Protein AF-A0A0H2RKF4-F1 (afdb_monomer)

Nearest PDB structures (foldseek):
  6swh-assembly1_B  TM=4.904E-01  e=5.810E+00  Escherichia coli K-12
  7yrs-assembly6_F  TM=3.949E-01  e=4.650E+00  Lacticaseibacillus rhamnosus
  5azx-assembly4_D  TM=3.784E-01  e=5.495E+00  Rattus norvegicus

Solvent-accessible surface area (backbone atoms only — not comparable to full-atom values): 5676 Å² total; per-residue (Å²): 117,56,64,85,54,44,80,37,50,20,89,51,45,23,91,92,47,60,28,36,36,40,27,31,32,62,44,76,83,55,50,84,50,39,42,58,28,34,40,33,33,66,89,75,77,42,74,44,72,33,47,64,79,39,79,47,79,42,57,42,74,45,55,27,34,38,47,72,63,46,67,46,92,88,60,83,77,59,92,78,74,48,76,50,74,49,78,50,66,48,56,42,84,77,65,85,118

pLDDT: mean 91.23, std 9.37, range [52.53, 97.5]

Sequence (97 aa):
MGKAGLPHIDPKDDPQGYTCMFASSNFDEFGDKIHPGYFHFLELGLFVKCVNFRMVYFSGLHFHGGSPPRAEKGFNIPHHCIRWNNILYPNNSLQSG

Organism: NCBI:txid27342

Secondary structure (DSSP, 8-state):
---TTSSB--TTB-TTS-EEEEEEESGGGGGGGEE--EEEEGGGTEEEE--SSEEEEE-TTS-EEE---EEPTT----TT--EEEEEE--BGGG---

Structure (mmCIF, N/CA/C/O backbone):
data_AF-A0A0H2RKF4-F1
#
_entry.id   AF-A0A0H2RKF4-F1
#
loop_
_atom_site.group_PDB
_atom_site.id
_atom_site.type_symbol
_atom_site.label_atom_id
_atom_site.label_alt_id
_atom_site.label_comp_id
_atom_site.label_asym_id
_atom_site.label_entity_id
_atom_site.label_seq_id
_atom_site.pdbx_PDB_ins_code
_atom_site.Cartn_x
_atom_site.Cartn_y
_atom_site.Cartn_z
_atom_site.occupancy
_atom_site.B_iso_or_equiv
_atom_site.auth_seq_id
_atom_site.auth_comp_id
_atom_site.auth_asym_id
_atom_site.auth_atom_id
_atom_site.pdbx_PDB_model_num
ATOM 1 N N . MET A 1 1 ? -0.904 3.515 -13.806 1.00 52.53 1 MET A N 1
ATOM 2 C CA . MET A 1 1 ? -1.903 3.505 -12.729 1.00 52.53 1 MET A CA 1
ATOM 3 C C . MET A 1 1 ? -3.020 2.541 -13.066 1.00 52.53 1 MET A C 1
ATOM 5 O O . MET A 1 1 ? -3.936 2.875 -13.817 1.00 52.53 1 MET A O 1
ATOM 9 N N . GLY A 1 2 ? -2.877 1.317 -12.561 1.00 58.72 2 GLY A N 1
ATOM 10 C CA . GLY A 1 2 ? -3.932 0.312 -12.513 1.00 58.72 2 GLY A CA 1
ATOM 11 C C . GLY A 1 2 ? -5.019 0.651 -11.484 1.00 58.72 2 GLY A C 1
ATOM 12 O O . GLY A 1 2 ? -5.116 1.771 -10.980 1.00 58.72 2 GLY A O 1
ATOM 13 N N . LYS A 1 3 ? -5.897 -0.318 -11.197 1.00 64.12 3 LYS A N 1
ATOM 14 C CA . LYS A 1 3 ? -6.989 -0.141 -10.226 1.00 64.12 3 LYS A CA 1
ATOM 15 C C . LYS A 1 3 ? -6.423 -0.166 -8.806 1.00 64.12 3 LYS A C 1
ATOM 17 O O . LYS A 1 3 ? -6.011 -1.220 -8.326 1.00 64.12 3 LYS A O 1
ATOM 22 N N . ALA A 1 4 ? -6.460 0.978 -8.123 1.00 65.69 4 ALA A N 1
ATOM 23 C CA . ALA A 1 4 ? -6.017 1.094 -6.738 1.00 65.69 4 ALA A CA 1
ATOM 24 C C . ALA A 1 4 ? -6.668 0.022 -5.842 1.00 65.69 4 ALA A C 1
ATOM 26 O O . ALA A 1 4 ? -7.884 -0.170 -5.856 1.00 65.69 4 ALA A O 1
ATOM 27 N N . GLY A 1 5 ? -5.845 -0.676 -5.057 1.00 72.88 5 GLY A N 1
ATOM 28 C CA . GLY A 1 5 ? -6.288 -1.688 -4.096 1.00 72.88 5 GLY A CA 1
ATOM 29 C C . GLY A 1 5 ? -6.517 -3.093 -4.662 1.00 72.88 5 GLY A C 1
ATOM 30 O O . GLY A 1 5 ? -6.539 -4.030 -3.874 1.00 72.88 5 GLY A O 1
ATOM 31 N N . LEU A 1 6 ? -6.631 -3.281 -5.980 1.00 87.38 6 LEU A N 1
ATOM 32 C CA . LEU A 1 6 ? -6.600 -4.618 -6.584 1.00 87.38 6 LEU A CA 1
ATOM 33 C C . LEU A 1 6 ? -5.170 -4.983 -6.997 1.00 87.38 6 LEU A C 1
ATOM 35 O O . LEU A 1 6 ? -4.386 -4.078 -7.266 1.00 87.38 6 LEU A O 1
ATOM 39 N N . PRO A 1 7 ? -4.820 -6.274 -7.082 1.00 91.62 7 PRO A N 1
ATOM 40 C CA . PRO A 1 7 ? -3.550 -6.695 -7.661 1.00 91.62 7 PRO A CA 1
ATOM 41 C C . PRO A 1 7 ? -3.389 -6.240 -9.121 1.00 91.62 7 PRO A C 1
ATOM 43 O O . PRO A 1 7 ? -4.282 -6.473 -9.940 1.00 91.62 7 PRO A O 1
ATOM 46 N N . HIS A 1 8 ? -2.278 -5.579 -9.450 1.00 94.31 8 HIS A N 1
ATOM 47 C CA . HIS A 1 8 ? -1.968 -5.085 -10.793 1.00 94.31 8 HIS A CA 1
ATOM 48 C C . HIS A 1 8 ? -0.465 -4.843 -11.004 1.00 94.31 8 HIS A C 1
ATOM 50 O O . HIS A 1 8 ? 0.349 -4.996 -10.096 1.00 94.31 8 HIS A O 1
ATOM 56 N N . ILE A 1 9 ? -0.133 -4.465 -12.239 1.00 95.06 9 ILE A N 1
ATOM 57 C CA . ILE A 1 9 ? 1.130 -3.837 -12.631 1.00 95.06 9 ILE A CA 1
ATOM 58 C C . ILE A 1 9 ? 0.840 -2.422 -13.143 1.00 95.06 9 ILE A C 1
ATOM 60 O O . ILE A 1 9 ? -0.250 -2.152 -13.662 1.00 95.06 9 ILE A O 1
ATOM 64 N N . ASP A 1 10 ? 1.825 -1.540 -13.045 1.00 94.25 10 ASP A N 1
ATOM 65 C CA . ASP A 1 10 ? 1.814 -0.181 -13.574 1.00 94.25 10 ASP A CA 1
ATOM 66 C C . ASP A 1 10 ? 2.725 -0.078 -14.806 1.00 94.25 10 ASP A C 1
ATOM 68 O O . ASP A 1 10 ? 3.865 0.365 -14.715 1.00 94.25 10 ASP A O 1
ATOM 72 N N . PRO A 1 11 ? 2.237 -0.439 -16.009 1.00 93.75 11 PRO A N 1
ATOM 73 C CA . PRO A 1 11 ? 3.078 -0.601 -17.203 1.00 93.75 11 PRO A CA 1
ATOM 74 C C . PRO A 1 11 ? 3.637 0.712 -17.775 1.00 93.75 11 PRO A C 1
ATOM 76 O O . PRO A 1 11 ? 4.308 0.703 -18.803 1.00 93.75 11 PRO A O 1
ATOM 79 N N . LYS A 1 12 ? 3.300 1.851 -17.164 1.00 93.56 12 LYS A N 1
ATOM 80 C CA . LYS A 1 12 ? 3.787 3.178 -17.562 1.00 93.56 12 LYS A CA 1
ATOM 81 C C . LYS A 1 12 ? 4.863 3.710 -16.618 1.00 93.56 12 LYS A C 1
ATOM 83 O O . LYS A 1 12 ? 5.320 4.829 -16.829 1.00 93.56 12 LYS A O 1
ATOM 88 N N . ASP A 1 13 ? 5.236 2.947 -15.595 1.00 94.31 13 ASP A N 1
ATOM 89 C CA . ASP A 1 13 ? 6.330 3.322 -14.709 1.00 94.31 13 ASP A CA 1
ATOM 90 C C . ASP A 1 13 ? 7.668 3.205 -15.448 1.00 94.31 13 ASP A C 1
ATOM 92 O O . ASP A 1 13 ? 7.862 2.339 -16.305 1.00 94.31 13 ASP A O 1
ATOM 96 N N . ASP A 1 14 ? 8.584 4.115 -15.137 1.00 94.31 14 ASP A N 1
ATOM 97 C CA . ASP A 1 14 ? 9.946 4.117 -15.663 1.00 94.31 14 ASP A CA 1
ATOM 98 C C . ASP A 1 14 ? 10.738 2.903 -15.119 1.00 94.31 14 ASP A C 1
ATOM 100 O O . ASP A 1 14 ? 10.919 2.808 -13.904 1.00 94.31 14 ASP A O 1
ATOM 104 N N . PRO A 1 15 ? 11.262 1.990 -15.969 1.00 93.50 15 PRO A N 1
ATOM 105 C CA . PRO A 1 15 ? 12.058 0.839 -15.522 1.00 93.50 15 PRO A CA 1
ATOM 106 C C . PRO A 1 15 ? 13.388 1.194 -14.838 1.00 93.50 15 PRO A C 1
ATOM 108 O O . PRO A 1 15 ? 13.989 0.327 -14.208 1.00 93.50 15 PRO A O 1
ATOM 111 N N . GLN A 1 16 ? 13.865 2.433 -14.963 1.00 92.56 16 GLN A N 1
ATOM 112 C CA . GLN A 1 16 ? 15.067 2.946 -14.298 1.00 92.56 16 GLN A CA 1
ATOM 113 C C . GLN A 1 16 ? 14.740 3.703 -13.000 1.00 92.56 16 GLN A C 1
ATOM 115 O O . GLN A 1 16 ? 15.650 4.105 -12.274 1.00 92.56 16 GLN A O 1
ATOM 120 N N . GLY A 1 17 ? 13.454 3.910 -12.705 1.00 92.25 17 GLY A N 1
ATOM 121 C CA . GLY A 1 17 ? 12.976 4.636 -11.539 1.00 92.25 17 GLY A CA 1
ATOM 122 C C . GLY A 1 17 ? 12.280 3.743 -10.514 1.00 92.25 17 GLY A C 1
ATOM 123 O O . GLY A 1 17 ? 11.859 2.624 -10.798 1.00 92.25 17 GLY A O 1
ATOM 124 N N . TYR A 1 18 ? 12.128 4.272 -9.300 1.00 96.12 18 TYR A N 1
ATOM 125 C CA . TYR A 1 18 ? 11.279 3.670 -8.276 1.00 96.12 18 TY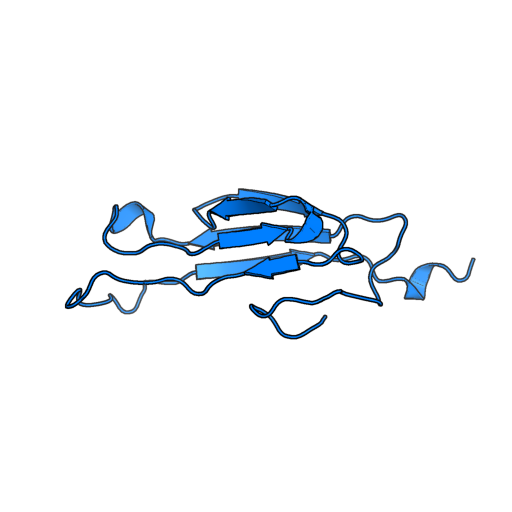R A CA 1
ATOM 126 C C . TYR A 1 18 ? 10.023 4.503 -8.066 1.00 96.12 18 TYR A C 1
ATOM 128 O O . TYR A 1 18 ? 10.079 5.732 -7.982 1.00 96.12 18 TYR A O 1
ATOM 136 N N . THR A 1 19 ? 8.911 3.806 -7.884 1.00 96.25 19 THR A N 1
ATOM 137 C CA . THR A 1 19 ? 7.680 4.364 -7.343 1.00 96.25 19 THR A CA 1
ATOM 138 C C . THR A 1 19 ? 7.771 4.383 -5.820 1.00 96.25 19 THR A C 1
ATOM 140 O O . THR A 1 19 ? 8.253 3.441 -5.190 1.00 96.25 19 THR A O 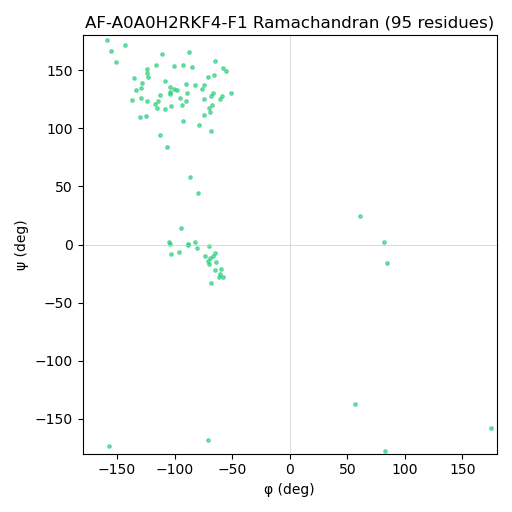1
ATOM 143 N N . CYS A 1 20 ? 7.329 5.479 -5.208 1.00 97.19 20 CYS A N 1
ATOM 144 C CA . CYS A 1 20 ? 7.298 5.663 -3.764 1.00 97.19 20 CYS A CA 1
ATOM 145 C C . CYS A 1 20 ? 5.857 5.830 -3.291 1.00 97.19 20 CYS A C 1
ATOM 147 O O . CYS A 1 20 ? 5.168 6.775 -3.679 1.00 97.19 20 CYS A O 1
ATOM 149 N N . MET A 1 21 ? 5.418 4.941 -2.403 1.00 96.31 21 MET A N 1
ATOM 150 C CA . MET A 1 21 ? 4.181 5.108 -1.650 1.00 96.31 21 MET A CA 1
ATOM 151 C C . MET A 1 21 ? 4.475 5.718 -0.282 1.00 96.31 21 MET A C 1
ATOM 153 O O . MET A 1 21 ? 5.207 5.134 0.515 1.00 96.31 21 MET A O 1
ATOM 157 N N . PHE A 1 22 ? 3.805 6.821 0.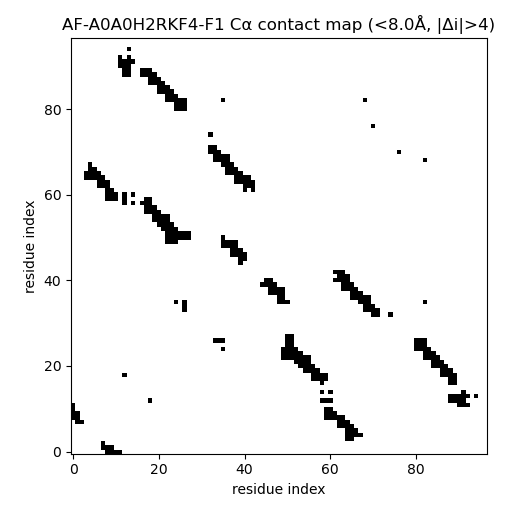031 1.00 96.69 22 PHE A N 1
ATOM 158 C CA . PHE A 1 22 ? 3.639 7.319 1.390 1.00 96.69 22 PHE A CA 1
ATOM 159 C C . PHE A 1 22 ? 2.343 6.760 1.961 1.00 96.69 22 PHE A C 1
ATOM 161 O O . PHE A 1 22 ? 1.260 7.178 1.555 1.00 96.69 22 PHE A O 1
ATOM 168 N N . ALA A 1 23 ? 2.445 5.804 2.876 1.00 95.25 23 ALA A N 1
ATOM 169 C CA . ALA A 1 23 ? 1.314 5.298 3.633 1.00 95.25 23 ALA A CA 1
ATOM 170 C C . ALA A 1 23 ? 1.150 6.110 4.921 1.00 95.25 23 ALA A C 1
ATOM 172 O O . ALA A 1 23 ? 2.069 6.195 5.740 1.00 95.25 23 ALA A O 1
ATOM 173 N N . SER A 1 24 ? -0.037 6.684 5.094 1.00 94.31 24 SER A N 1
ATOM 174 C CA . SER A 1 24 ? -0.422 7.422 6.289 1.00 94.31 24 SER A CA 1
ATOM 175 C C . SER A 1 24 ? -1.829 7.027 6.724 1.00 94.31 24 SER A C 1
ATOM 177 O O . SER A 1 24 ? -2.720 6.772 5.912 1.00 94.31 24 SER A O 1
ATOM 179 N N . SER A 1 25 ? -2.033 6.960 8.030 1.00 94.19 25 SER A N 1
ATOM 180 C CA . SER A 1 25 ? -3.333 6.731 8.653 1.00 94.19 25 SER A CA 1
ATOM 181 C C . SER A 1 25 ? -3.344 7.409 10.010 1.00 94.19 25 SER A C 1
ATOM 183 O O . SER A 1 25 ? -2.288 7.546 10.608 1.00 94.19 25 SER A O 1
ATOM 185 N N . ASN A 1 26 ? -4.499 7.735 10.565 1.00 94.31 26 ASN A N 1
ATOM 186 C CA . ASN A 1 26 ? -4.590 8.136 11.973 1.00 94.31 26 ASN A CA 1
ATOM 187 C C . ASN A 1 26 ? -4.947 6.975 12.913 1.00 94.31 26 ASN A C 1
ATOM 189 O O . ASN A 1 26 ? -5.306 7.200 14.059 1.00 94.31 26 ASN A O 1
ATOM 193 N N . PHE A 1 27 ? -4.848 5.722 12.459 1.00 94.31 27 PHE A N 1
ATOM 194 C CA . PHE A 1 27 ? -5.429 4.592 13.192 1.00 94.31 27 PHE A CA 1
ATOM 195 C C . PHE A 1 27 ? -4.713 4.216 14.486 1.00 94.31 27 PHE A C 1
ATOM 197 O O . PHE A 1 27 ? -5.300 3.503 15.296 1.00 94.31 27 PHE A O 1
ATOM 204 N N . ASP A 1 28 ? -3.498 4.717 14.713 1.00 90.06 28 ASP A N 1
ATOM 205 C CA . ASP A 1 28 ? -2.763 4.485 15.960 1.00 90.06 28 ASP A CA 1
ATOM 206 C C . ASP A 1 28 ? -3.563 4.972 17.186 1.00 90.06 28 ASP A C 1
ATOM 208 O O . ASP A 1 28 ? -3.473 4.379 18.259 1.00 90.06 28 ASP A O 1
ATOM 212 N N . GLU A 1 29 ? -4.431 5.979 17.017 1.00 92.06 29 GLU A N 1
ATOM 213 C CA . GLU A 1 29 ? -5.319 6.486 18.074 1.00 92.06 29 GLU A CA 1
ATOM 214 C C . GLU A 1 29 ? -6.452 5.511 18.454 1.00 92.06 29 GLU A C 1
ATOM 216 O O . GLU A 1 29 ? -7.057 5.631 19.521 1.00 92.06 29 GLU A O 1
ATOM 221 N N . PHE A 1 30 ? -6.723 4.512 17.608 1.00 92.12 30 PHE A N 1
ATOM 222 C CA . PHE A 1 30 ? -7.757 3.496 17.818 1.00 92.12 30 PHE A CA 1
ATOM 223 C C . PHE A 1 30 ? -7.188 2.131 18.234 1.00 92.12 30 PHE A C 1
ATOM 225 O O . PHE A 1 30 ? -7.959 1.184 18.421 1.00 92.12 30 PHE A O 1
ATOM 232 N N . GLY A 1 31 ? -5.866 2.019 18.406 1.00 89.56 31 GLY A N 1
ATOM 233 C CA . GLY A 1 31 ? -5.189 0.760 18.715 1.00 89.56 31 GLY A CA 1
ATOM 234 C C . GLY A 1 31 ? -5.485 -0.323 17.672 1.00 89.56 31 GLY A C 1
ATOM 235 O O . GLY A 1 31 ? -5.527 -0.058 16.472 1.00 89.56 31 GLY A O 1
ATOM 236 N N . ASP A 1 32 ? -5.744 -1.550 18.123 1.00 91.12 32 ASP A N 1
ATOM 237 C CA . ASP A 1 32 ? -6.003 -2.683 17.222 1.00 91.12 32 ASP A CA 1
ATOM 238 C C . ASP A 1 32 ? -7.437 -2.739 16.664 1.00 91.12 32 ASP A C 1
ATOM 240 O O . ASP A 1 32 ? -7.732 -3.569 15.802 1.00 91.12 32 ASP A O 1
ATOM 244 N N . LYS A 1 33 ? -8.320 -1.814 17.074 1.00 95.25 33 LYS A N 1
ATOM 245 C CA . LYS A 1 33 ? -9.733 -1.804 16.650 1.00 95.25 33 LYS A CA 1
ATOM 246 C C . LYS A 1 33 ? -9.913 -1.550 15.157 1.00 95.25 33 LYS A C 1
ATOM 248 O O . LYS A 1 33 ? -10.963 -1.874 14.598 1.00 95.25 33 LYS A O 1
ATOM 253 N N . ILE A 1 34 ? -8.915 -0.945 14.509 1.00 95.50 34 ILE A N 1
ATOM 254 C CA . ILE A 1 34 ? -8.902 -0.693 13.069 1.00 95.50 34 ILE A CA 1
ATOM 255 C C . ILE A 1 34 ? -7.581 -1.180 12.489 1.00 95.50 34 ILE A C 1
ATOM 257 O O . ILE A 1 34 ? -6.524 -0.578 12.658 1.00 95.50 34 ILE A O 1
ATOM 261 N N . HIS A 1 35 ? -7.647 -2.260 11.721 1.00 94.44 35 HIS A N 1
ATOM 262 C CA . HIS A 1 35 ? -6.511 -2.722 10.950 1.00 94.44 35 HIS A CA 1
ATOM 263 C C . HIS A 1 35 ? -6.307 -1.802 9.730 1.00 94.44 35 HIS A C 1
ATOM 265 O O . HIS A 1 35 ? -7.223 -1.681 8.913 1.00 94.44 35 HIS A O 1
ATOM 271 N N . PRO A 1 36 ? -5.113 -1.216 9.513 1.00 94.19 36 PRO A N 1
ATOM 272 C CA . PRO A 1 36 ? -4.854 -0.269 8.416 1.00 94.19 36 PRO A CA 1
ATOM 273 C C . PRO A 1 36 ? -4.858 -0.891 7.018 1.00 94.19 36 PRO A C 1
ATOM 275 O O . PRO A 1 36 ? -4.851 -0.190 6.010 1.00 94.19 36 PRO A O 1
ATOM 278 N N . GLY A 1 37 ? -4.858 -2.217 6.958 1.00 94.12 37 GLY A N 1
ATOM 279 C CA . GLY A 1 37 ? -4.653 -2.965 5.730 1.00 94.12 37 GLY A CA 1
ATOM 280 C C . GLY A 1 37 ? -3.170 -3.112 5.401 1.00 94.12 37 GLY A C 1
ATOM 281 O O . GLY A 1 37 ? -2.288 -2.707 6.166 1.00 94.12 37 GLY A O 1
ATOM 282 N N . TYR A 1 38 ? -2.918 -3.747 4.266 1.00 95.00 38 TYR A N 1
ATOM 283 C CA . TYR A 1 38 ? -1.587 -4.026 3.761 1.00 95.00 38 TYR A CA 1
ATOM 284 C C . TYR A 1 38 ? -1.419 -3.464 2.357 1.00 95.00 38 TYR A C 1
ATOM 286 O O . TYR A 1 38 ? -2.371 -3.416 1.579 1.00 95.00 38 TYR A O 1
ATOM 294 N N . PHE A 1 39 ? -0.185 -3.117 2.032 1.00 96.00 39 PHE A N 1
ATOM 295 C CA . PHE A 1 39 ? 0.335 -3.092 0.678 1.00 96.00 39 PHE A CA 1
ATOM 296 C C . PHE A 1 39 ? 1.093 -4.399 0.450 1.00 96.00 39 PHE A C 1
ATOM 298 O O . PHE A 1 39 ? 1.844 -4.817 1.332 1.00 96.00 39 PHE A O 1
ATOM 305 N N . HIS A 1 40 ? 0.862 -5.085 -0.664 1.00 94.81 40 HIS A N 1
ATOM 306 C CA . HIS A 1 40 ? 1.429 -6.414 -0.898 1.00 94.81 40 HIS A CA 1
ATOM 307 C C . HIS A 1 40 ? 2.252 -6.494 -2.180 1.00 94.81 40 HIS A C 1
ATOM 309 O O . HIS A 1 40 ? 1.892 -5.901 -3.194 1.00 94.81 40 HIS A O 1
ATOM 315 N N . PHE A 1 41 ? 3.324 -7.282 -2.117 1.00 95.75 41 PHE A N 1
ATOM 316 C CA . PHE A 1 41 ? 4.151 -7.712 -3.241 1.00 95.75 41 PHE A CA 1
ATOM 317 C C . PHE A 1 41 ? 3.947 -9.213 -3.407 1.00 95.75 41 PHE A C 1
ATOM 319 O O . PHE A 1 41 ? 4.554 -10.023 -2.701 1.00 95.75 41 PHE A O 1
ATOM 326 N N . LEU A 1 42 ? 3.017 -9.580 -4.285 1.00 92.00 42 LEU A N 1
ATOM 327 C CA . LEU A 1 42 ? 2.491 -10.945 -4.341 1.00 92.00 42 LEU A CA 1
ATOM 328 C C . LEU A 1 42 ? 3.537 -11.946 -4.836 1.00 92.00 42 LEU A C 1
ATOM 330 O O . LEU A 1 42 ? 3.583 -13.064 -4.334 1.00 92.00 42 LEU A O 1
ATOM 334 N N . GLU A 1 43 ? 4.421 -11.518 -5.737 1.00 94.44 43 GLU A N 1
ATOM 335 C CA . GLU A 1 43 ? 5.548 -12.318 -6.241 1.00 94.44 43 GLU A CA 1
ATOM 336 C C . GLU A 1 43 ? 6.537 -12.720 -5.136 1.00 94.44 43 GLU A C 1
ATOM 338 O O . GLU A 1 43 ? 7.186 -13.756 -5.233 1.00 94.44 43 GLU A O 1
ATOM 343 N N . LEU A 1 44 ? 6.637 -11.916 -4.072 1.00 95.31 44 LEU A N 1
ATOM 344 C CA . LEU A 1 44 ? 7.594 -12.108 -2.978 1.00 95.31 44 LEU A CA 1
ATOM 345 C C . LEU A 1 44 ? 6.953 -12.686 -1.710 1.00 95.31 44 LEU A C 1
ATOM 347 O O . LEU A 1 44 ? 7.659 -12.973 -0.746 1.00 95.31 44 LEU A O 1
ATOM 351 N N . GLY A 1 45 ? 5.620 -12.787 -1.657 1.00 95.06 45 GLY A N 1
ATOM 352 C CA . GLY A 1 45 ? 4.904 -13.091 -0.414 1.00 95.06 45 GLY A CA 1
ATOM 353 C C . GLY A 1 45 ? 5.112 -12.036 0.683 1.00 95.06 45 GLY A C 1
ATOM 354 O O . GLY A 1 45 ? 4.985 -12.345 1.867 1.00 95.06 45 GLY A O 1
ATOM 355 N N . LEU A 1 46 ? 5.447 -10.796 0.306 1.00 95.94 46 LEU A N 1
ATOM 356 C CA . LEU A 1 46 ? 5.777 -9.714 1.235 1.00 95.94 46 LEU A CA 1
ATOM 357 C C . LEU A 1 46 ? 4.583 -8.770 1.430 1.00 95.94 46 LEU A C 1
ATOM 359 O O . LEU A 1 46 ? 3.968 -8.314 0.465 1.00 95.94 46 LEU A O 1
ATOM 363 N N . PHE A 1 47 ? 4.291 -8.426 2.688 1.00 96.12 47 PHE A N 1
ATOM 364 C CA . PHE A 1 47 ? 3.174 -7.559 3.070 1.00 96.12 47 PHE A CA 1
ATOM 365 C C . PHE A 1 47 ? 3.648 -6.433 3.991 1.00 96.12 47 PHE A C 1
ATOM 367 O O . PHE A 1 47 ? 4.221 -6.673 5.053 1.00 96.12 47 PHE A O 1
ATOM 374 N N . VAL A 1 48 ? 3.354 -5.190 3.618 1.00 95.69 48 VAL A N 1
ATOM 375 C CA . VAL A 1 48 ? 3.684 -3.985 4.383 1.00 95.69 48 VAL A CA 1
ATOM 376 C C . VAL A 1 48 ? 2.410 -3.405 4.987 1.00 95.69 48 VAL A C 1
ATOM 378 O O . VAL A 1 48 ? 1.508 -2.978 4.274 1.00 95.69 48 VAL A O 1
ATOM 381 N N . LYS A 1 49 ? 2.313 -3.375 6.320 1.00 95.00 49 LYS A N 1
ATOM 382 C CA . LYS A 1 49 ? 1.164 -2.777 7.031 1.00 95.00 49 LYS A CA 1
ATOM 383 C C . LYS A 1 49 ? 1.133 -1.252 6.793 1.00 95.00 49 LYS A C 1
ATOM 385 O O . LYS A 1 49 ? 2.162 -0.600 6.966 1.00 95.00 49 LYS A O 1
ATOM 390 N N . CYS A 1 50 ? -0.006 -0.675 6.410 1.00 94.56 50 CYS A N 1
ATOM 391 C CA . CYS A 1 50 ? -0.118 0.749 6.032 1.00 94.56 50 CYS A CA 1
ATOM 392 C C . CYS A 1 50 ? -0.357 1.695 7.233 1.00 94.56 50 CYS A C 1
ATOM 394 O O . CYS A 1 50 ? -1.374 2.379 7.271 1.00 94.56 50 CYS A O 1
ATOM 396 N N . VAL A 1 51 ? 0.545 1.704 8.220 1.00 92.38 51 VAL A N 1
ATOM 397 C CA . VA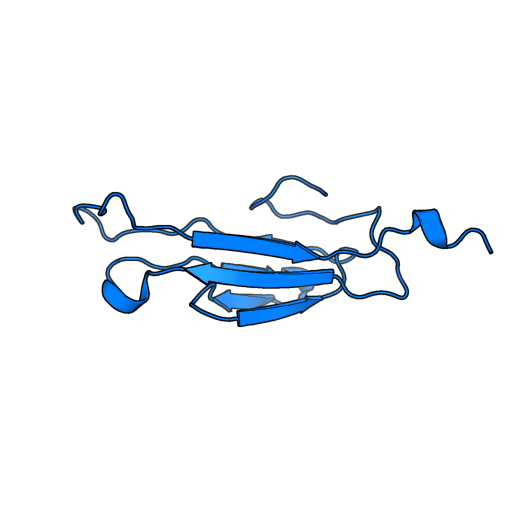L A 1 51 ? 0.473 2.588 9.412 1.00 92.38 51 VAL A CA 1
ATOM 398 C C . VAL A 1 51 ? 1.142 3.947 9.180 1.00 92.38 51 VAL A C 1
ATOM 400 O O . VAL A 1 51 ? 1.924 4.098 8.238 1.00 92.38 51 VAL A O 1
ATOM 403 N N . ASN A 1 52 ? 0.882 4.909 10.072 1.00 92.00 52 ASN A N 1
ATOM 404 C CA . ASN A 1 52 ? 1.554 6.206 10.070 1.00 92.00 52 ASN A CA 1
ATOM 405 C C . ASN A 1 52 ? 2.996 6.101 10.595 1.00 92.00 52 ASN A C 1
ATOM 407 O O . ASN A 1 52 ? 3.238 5.463 11.610 1.00 92.00 52 ASN A O 1
ATOM 411 N N . PHE A 1 53 ? 3.998 6.733 10.001 1.00 93.00 53 PHE A N 1
ATOM 412 C CA . PHE A 1 53 ? 4.120 7.074 8.588 1.00 93.00 53 PHE A CA 1
ATOM 413 C C . PHE A 1 53 ? 5.116 6.100 7.960 1.00 93.00 53 PHE A C 1
ATOM 415 O O . PHE A 1 53 ? 6.166 5.831 8.548 1.00 93.00 53 PHE A O 1
ATOM 422 N N . ARG A 1 54 ? 4.806 5.554 6.779 1.00 95.06 54 ARG A N 1
ATOM 423 C CA . ARG A 1 54 ? 5.698 4.616 6.080 1.00 95.06 54 ARG A CA 1
ATOM 424 C C . ARG A 1 54 ? 5.931 5.017 4.638 1.00 95.06 54 ARG A C 1
ATOM 426 O O . ARG A 1 54 ? 4.989 5.289 3.904 1.00 95.06 54 ARG A O 1
ATOM 433 N N . MET A 1 55 ? 7.193 4.955 4.233 1.00 97.50 55 MET A N 1
ATOM 434 C CA . MET A 1 55 ? 7.611 5.088 2.844 1.00 97.50 55 MET A CA 1
ATOM 435 C C . MET A 1 55 ? 7.967 3.715 2.295 1.00 97.50 55 MET A C 1
ATOM 437 O O . MET A 1 55 ? 8.731 2.976 2.915 1.00 97.50 55 MET A O 1
ATOM 441 N N . VAL A 1 56 ? 7.402 3.370 1.144 1.00 96.69 56 VAL A N 1
ATOM 442 C CA . VAL A 1 56 ? 7.673 2.108 0.457 1.00 96.69 56 VAL A CA 1
ATOM 443 C C . VAL A 1 56 ? 8.136 2.429 -0.950 1.00 96.69 56 VAL A C 1
ATOM 445 O O . VAL A 1 56 ? 7.343 2.896 -1.766 1.00 96.69 56 VAL A O 1
ATOM 448 N N . TYR A 1 57 ? 9.414 2.176 -1.215 1.00 97.19 57 TYR A N 1
ATOM 449 C CA . TYR A 1 57 ? 9.987 2.241 -2.554 1.00 97.19 57 TYR A CA 1
ATOM 450 C C . TYR A 1 57 ? 9.856 0.879 -3.223 1.00 97.19 57 TYR A C 1
ATOM 452 O O . TYR A 1 57 ? 10.196 -0.143 -2.626 1.00 97.19 57 TYR A O 1
ATOM 460 N N . PHE A 1 58 ? 9.340 0.867 -4.444 1.00 96.38 58 PHE A N 1
ATOM 461 C CA . PHE A 1 58 ? 9.133 -0.346 -5.220 1.00 96.38 58 PHE A CA 1
ATOM 462 C C . PHE A 1 58 ? 9.119 -0.044 -6.715 1.00 96.38 58 PHE A C 1
ATOM 464 O O . PHE A 1 58 ? 9.019 1.107 -7.130 1.00 96.38 58 PHE A O 1
ATOM 471 N N . SER A 1 59 ? 9.222 -1.086 -7.532 1.00 95.50 59 SER A N 1
ATOM 472 C CA . SER A 1 59 ? 8.970 -0.975 -8.966 1.00 95.50 59 SER A CA 1
ATOM 473 C C . SER A 1 59 ? 7.512 -1.332 -9.245 1.00 95.50 59 SER A C 1
ATOM 475 O O . SER A 1 59 ? 7.082 -2.449 -8.946 1.00 95.50 59 SER A O 1
ATOM 477 N N . GLY A 1 60 ? 6.748 -0.398 -9.822 1.00 94.81 60 GLY A N 1
ATOM 478 C CA . GLY A 1 60 ? 5.358 -0.642 -10.222 1.00 94.81 60 GLY A CA 1
ATOM 479 C C . GLY A 1 60 ? 5.221 -1.648 -11.367 1.00 94.81 60 GLY A C 1
ATOM 480 O O . GLY A 1 60 ? 4.125 -2.138 -11.629 1.00 94.81 60 GLY A O 1
ATOM 481 N N . LEU A 1 61 ? 6.330 -2.029 -12.009 1.00 95.31 61 LEU A N 1
ATOM 482 C CA . LEU A 1 61 ? 6.368 -3.044 -13.063 1.00 95.31 61 LEU A CA 1
ATOM 483 C C . LEU A 1 61 ? 6.203 -4.480 -12.534 1.00 95.31 61 LEU A C 1
ATOM 485 O O . LEU A 1 61 ? 5.999 -5.394 -13.330 1.00 95.31 61 LEU A O 1
ATOM 489 N N . HIS A 1 62 ? 6.254 -4.676 -11.214 1.00 95.25 62 HIS A N 1
ATOM 490 C CA . HIS A 1 62 ? 6.025 -5.961 -10.548 1.00 95.25 62 HIS A CA 1
ATOM 491 C C . HIS A 1 62 ? 4.623 -6.058 -9.952 1.00 95.25 62 HIS A C 1
ATOM 493 O O . HIS A 1 62 ? 4.016 -5.044 -9.602 1.00 95.25 62 HIS A O 1
ATOM 499 N N . PHE A 1 63 ? 4.099 -7.279 -9.808 1.00 95.12 63 PHE A N 1
ATOM 500 C CA . PHE A 1 63 ? 2.724 -7.483 -9.358 1.00 95.12 63 PHE A CA 1
ATOM 501 C C . PHE A 1 63 ? 2.524 -7.094 -7.884 1.00 95.12 63 PHE A C 1
ATOM 503 O O . PHE A 1 63 ? 3.051 -7.724 -6.958 1.00 95.12 63 PHE A O 1
ATOM 510 N N . HIS A 1 64 ? 1.721 -6.054 -7.665 1.00 95.38 64 HIS A N 1
ATOM 511 C CA . HIS A 1 64 ? 1.485 -5.458 -6.354 1.00 95.38 64 HIS A CA 1
ATOM 512 C C . HIS A 1 64 ? 0.029 -5.002 -6.188 1.00 95.38 64 HIS A C 1
ATOM 514 O O . HIS A 1 64 ? -0.767 -5.025 -7.123 1.00 95.38 64 HIS A O 1
ATOM 520 N N . GLY A 1 65 ? -0.353 -4.607 -4.976 1.00 94.19 65 GLY A N 1
ATOM 521 C CA . GLY A 1 65 ? -1.721 -4.195 -4.664 1.00 94.19 65 GLY A CA 1
ATOM 522 C C . GLY A 1 65 ? -1.906 -3.915 -3.177 1.00 94.19 65 GLY A C 1
ATOM 523 O O . GLY A 1 65 ? -0.937 -3.667 -2.457 1.00 94.19 65 G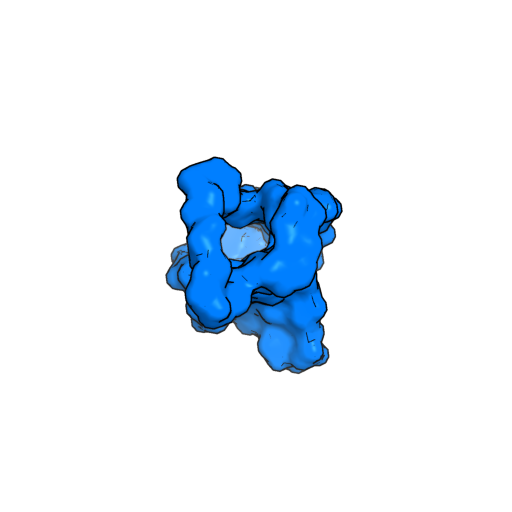LY A O 1
ATOM 524 N N . GLY A 1 66 ? -3.141 -3.965 -2.680 1.00 93.50 66 GLY A N 1
ATOM 525 C CA . GLY A 1 66 ? -3.359 -3.796 -1.251 1.00 93.50 66 GLY A CA 1
ATOM 526 C C . GLY A 1 66 ? -4.647 -4.395 -0.723 1.00 93.50 66 GLY A C 1
ATOM 527 O O . GLY A 1 66 ? -5.387 -5.087 -1.413 1.00 93.50 66 GLY A O 1
ATOM 528 N N . SER A 1 67 ? -4.909 -4.131 0.550 1.00 92.88 67 SER A N 1
ATOM 529 C CA . SER A 1 67 ? -6.172 -4.459 1.197 1.00 92.88 67 SER A CA 1
ATOM 530 C C . SER A 1 67 ? -6.790 -3.202 1.804 1.00 92.88 67 SER A C 1
ATOM 532 O O . SER A 1 67 ? -6.055 -2.339 2.296 1.00 92.88 67 SER A O 1
ATOM 534 N N . PRO A 1 68 ? -8.127 -3.095 1.844 1.00 92.19 68 PRO A N 1
ATOM 535 C CA . PRO A 1 68 ? -8.771 -1.993 2.540 1.00 92.19 68 PRO A CA 1
ATOM 536 C C . PRO A 1 68 ? -8.482 -2.057 4.053 1.00 92.19 68 PRO A C 1
ATOM 538 O O . PRO A 1 68 ? -8.189 -3.141 4.581 1.00 92.19 68 PRO A O 1
ATOM 541 N N . PRO A 1 69 ? -8.592 -0.922 4.764 1.00 94.19 69 PRO A N 1
ATOM 542 C CA . PRO A 1 69 ? -8.729 -0.919 6.213 1.00 94.19 69 PRO A CA 1
ATOM 543 C C . PRO A 1 69 ? -9.920 -1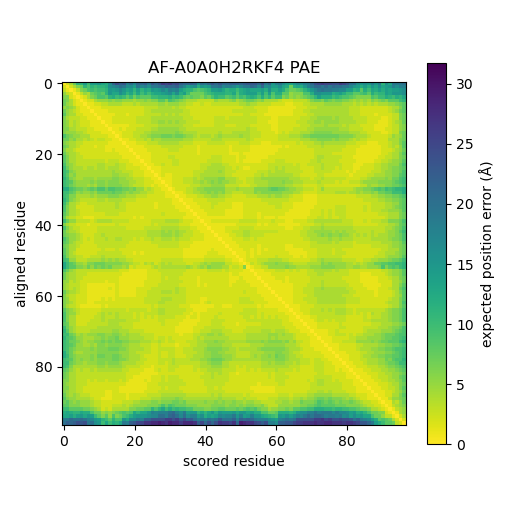.767 6.664 1.00 94.19 69 PRO A C 1
ATOM 545 O O . PRO A 1 69 ? -10.917 -1.874 5.947 1.00 94.19 69 PRO A O 1
ATOM 548 N N . ARG A 1 70 ? -9.833 -2.362 7.854 1.00 94.50 70 ARG A N 1
ATOM 549 C CA . ARG A 1 70 ? -10.916 -3.165 8.438 1.00 94.50 70 ARG A CA 1
ATOM 550 C C . ARG A 1 70 ? -11.079 -2.827 9.909 1.00 94.50 70 ARG A C 1
ATOM 552 O O . ARG A 1 70 ? -10.120 -2.954 10.661 1.00 94.50 70 ARG A O 1
ATOM 559 N N . ALA A 1 71 ? -12.282 -2.433 10.302 1.00 95.88 71 ALA A N 1
ATOM 560 C CA . ALA A 1 71 ? -12.639 -2.266 11.703 1.00 95.88 71 ALA A CA 1
ATOM 561 C C . ALA A 1 71 ? -13.088 -3.603 12.312 1.00 95.88 71 ALA A C 1
ATOM 563 O O . ALA A 1 71 ? -13.607 -4.475 11.606 1.00 95.88 71 ALA A O 1
ATOM 564 N N . GLU A 1 72 ? -12.916 -3.752 13.621 1.00 95.94 72 GLU A N 1
ATOM 565 C CA . GLU A 1 72 ? -13.547 -4.826 14.381 1.00 95.94 72 GLU A CA 1
ATOM 566 C C . GLU A 1 72 ? -15.075 -4.781 14.243 1.00 95.94 72 GLU A C 1
ATOM 568 O O . GLU A 1 72 ? -15.697 -3.731 14.048 1.00 95.94 72 GLU A O 1
ATOM 573 N N . LYS A 1 73 ? -15.712 -5.948 14.360 1.00 95.69 73 LYS A N 1
ATOM 574 C CA . LYS A 1 73 ? -17.167 -6.057 14.252 1.00 95.69 73 LYS A CA 1
ATOM 575 C C . LYS A 1 73 ? -17.844 -5.226 15.348 1.00 95.69 73 LYS A C 1
ATOM 577 O O . LYS A 1 73 ? -17.609 -5.450 16.528 1.00 95.69 73 LYS A O 1
ATOM 582 N N . GLY A 1 74 ? -18.737 -4.320 14.949 1.00 95.56 74 GLY A N 1
ATOM 583 C 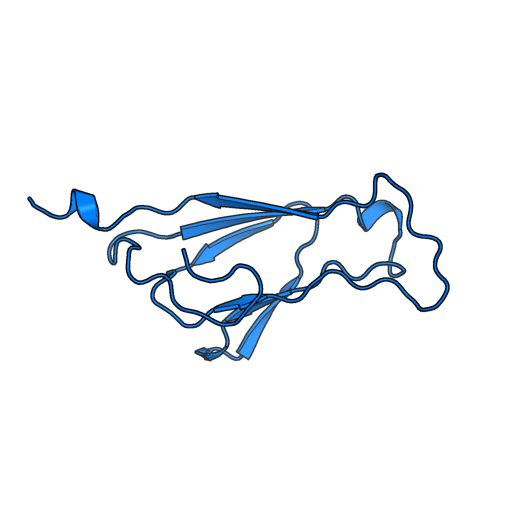CA . GLY A 1 74 ? -19.493 -3.469 15.875 1.00 95.56 74 GLY A CA 1
ATOM 584 C C . GLY A 1 74 ? -18.736 -2.235 16.372 1.00 95.56 74 GLY A C 1
ATOM 585 O O . GLY A 1 74 ? -19.292 -1.471 17.157 1.00 95.56 74 GLY A O 1
ATOM 586 N N . PHE A 1 75 ? -17.502 -2.005 15.913 1.00 95.62 75 PHE A N 1
ATOM 587 C CA . PHE A 1 75 ? -16.783 -0.777 16.225 1.00 95.62 75 PHE A CA 1
ATOM 588 C C . PHE A 1 75 ? -17.435 0.428 15.530 1.00 95.62 75 PHE A C 1
ATOM 590 O O . PHE A 1 75 ? -17.650 0.422 14.317 1.00 95.62 75 PHE A O 1
ATOM 597 N N . ASN A 1 76 ? -17.747 1.471 16.303 1.00 95.62 76 ASN A N 1
ATOM 598 C CA . ASN A 1 76 ? -18.295 2.716 15.773 1.00 95.62 76 ASN A CA 1
ATOM 599 C C . ASN A 1 76 ? -17.169 3.562 15.162 1.00 95.62 76 ASN A C 1
ATOM 601 O O . ASN A 1 76 ? -16.398 4.177 15.897 1.00 95.62 76 ASN A O 1
ATOM 605 N N . ILE A 1 77 ? -17.066 3.565 13.831 1.00 94.50 77 ILE A N 1
ATOM 606 C CA . ILE A 1 77 ? -15.978 4.216 13.089 1.00 94.50 77 ILE A CA 1
ATOM 607 C C . ILE A 1 77 ? -16.108 5.746 13.198 1.00 94.50 77 ILE A C 1
ATOM 609 O O . ILE A 1 77 ? -17.089 6.304 12.701 1.00 94.50 77 ILE A O 1
ATOM 613 N N . PRO A 1 78 ? -15.127 6.453 13.789 1.00 93.75 78 PRO A N 1
ATOM 614 C CA . PRO A 1 78 ? -15.157 7.912 13.850 1.00 93.75 78 PRO A CA 1
ATOM 615 C C . PRO A 1 78 ? -15.043 8.547 12.460 1.00 93.75 78 PRO A C 1
ATOM 617 O O . PRO A 1 78 ? -14.308 8.058 11.608 1.00 93.75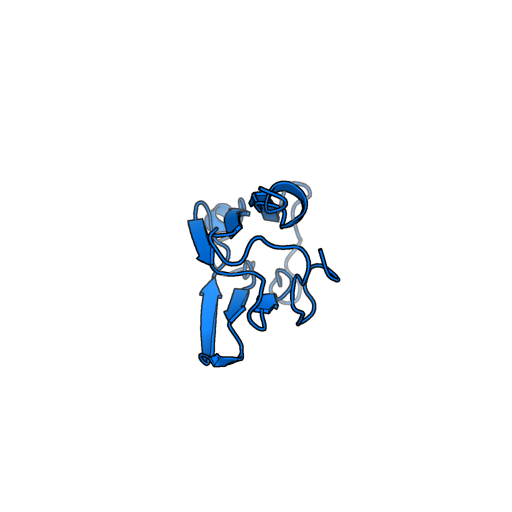 78 PRO A O 1
ATOM 620 N N . HIS A 1 79 ? -15.701 9.687 12.231 1.00 93.25 79 HIS A N 1
ATOM 621 C CA . HIS A 1 79 ? -15.709 10.354 10.916 1.00 93.25 79 HIS A CA 1
ATOM 622 C C . HIS A 1 79 ? -14.326 10.786 10.402 1.00 93.25 79 HIS A C 1
ATOM 624 O O . HIS A 1 79 ? -14.136 10.922 9.198 1.00 93.25 79 HIS A O 1
ATOM 630 N N . HIS A 1 80 ? -13.367 11.009 11.302 1.00 91.88 80 HIS A N 1
ATOM 631 C CA . HIS A 1 80 ? -11.996 11.391 10.961 1.00 91.88 80 HIS A CA 1
ATOM 632 C C . HIS A 1 80 ? -11.078 10.181 10.741 1.00 91.88 80 HIS A C 1
ATOM 634 O O . HIS A 1 80 ? -9.903 10.366 10.453 1.00 91.88 80 HIS A O 1
ATOM 640 N N . CYS A 1 81 ? -11.578 8.949 10.870 1.00 92.81 81 CYS A N 1
ATOM 641 C CA . CYS A 1 81 ? -10.811 7.731 10.635 1.00 92.81 81 CYS A CA 1
ATOM 642 C C . CYS A 1 81 ? -10.467 7.596 9.141 1.00 92.81 81 CYS A C 1
ATOM 644 O O . CYS A 1 81 ? -11.274 7.120 8.340 1.00 92.81 81 CYS A O 1
ATOM 646 N N . ILE A 1 82 ? -9.254 8.005 8.762 1.00 92.12 82 ILE A N 1
ATOM 647 C CA . ILE A 1 82 ? -8.807 8.094 7.372 1.00 92.12 82 ILE A CA 1
ATOM 648 C C . ILE A 1 82 ? -7.476 7.358 7.190 1.00 92.12 82 ILE A C 1
ATOM 650 O O . ILE A 1 82 ? -6.546 7.470 7.987 1.00 92.12 82 ILE A O 1
ATOM 654 N N . ARG A 1 83 ? -7.367 6.641 6.068 1.00 93.12 83 ARG A N 1
ATOM 655 C CA . ARG A 1 83 ? -6.088 6.202 5.505 1.00 93.12 83 ARG A CA 1
ATOM 656 C C . ARG A 1 83 ? -5.854 6.935 4.196 1.00 93.12 83 ARG A C 1
ATOM 658 O O . ARG A 1 83 ? -6.714 6.915 3.317 1.00 93.12 83 ARG A O 1
ATOM 665 N N . TRP A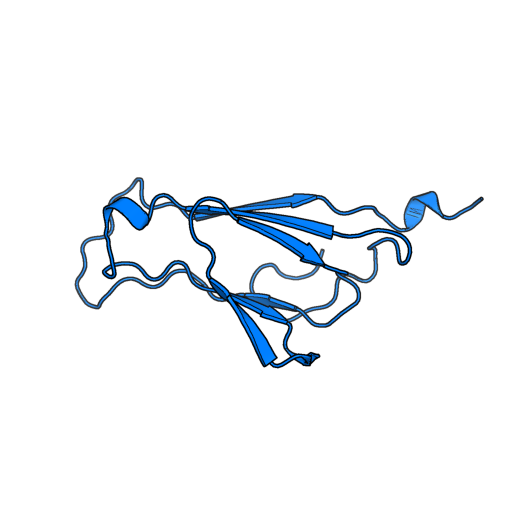 1 84 ? -4.682 7.534 4.067 1.00 92.88 84 TRP A N 1
ATOM 666 C CA . TRP A 1 84 ? -4.259 8.293 2.907 1.00 92.88 84 TRP A CA 1
ATOM 667 C C . TRP A 1 84 ? -2.951 7.725 2.364 1.00 92.88 84 TRP A C 1
ATOM 669 O O . TRP A 1 84 ? -1.949 7.659 3.076 1.00 92.88 84 TRP A O 1
ATOM 679 N N . ASN A 1 85 ? -2.963 7.340 1.088 1.00 92.81 85 ASN A N 1
ATOM 680 C CA . ASN A 1 85 ? -1.765 6.910 0.382 1.00 92.81 85 ASN A CA 1
ATOM 681 C C . ASN A 1 85 ? -1.447 7.900 -0.739 1.00 92.81 85 ASN A C 1
ATOM 683 O O . ASN A 1 85 ? -2.276 8.107 -1.624 1.00 92.81 85 ASN A O 1
ATOM 687 N N . ASN A 1 86 ? -0.242 8.467 -0.730 1.00 94.81 86 ASN A N 1
ATOM 688 C CA . ASN A 1 86 ? 0.270 9.267 -1.842 1.00 94.81 86 ASN A CA 1
ATOM 689 C C . ASN A 1 86 ? 1.291 8.443 -2.636 1.00 94.81 86 ASN A C 1
ATOM 691 O O . ASN A 1 86 ? 2.168 7.829 -2.033 1.00 94.81 86 ASN A O 1
ATOM 695 N N . ILE A 1 87 ? 1.153 8.406 -3.963 1.00 94.69 87 ILE A N 1
ATOM 696 C CA . ILE A 1 87 ? 2.022 7.635 -4.858 1.00 94.69 87 ILE A CA 1
ATOM 697 C C . ILE A 1 87 ? 2.780 8.609 -5.752 1.00 94.69 87 ILE A C 1
ATOM 699 O O . ILE A 1 87 ? 2.167 9.322 -6.547 1.00 94.69 87 ILE A O 1
ATOM 703 N N . LEU A 1 88 ? 4.105 8.619 -5.632 1.00 95.88 88 LEU A N 1
ATOM 704 C CA . LEU A 1 88 ? 4.995 9.316 -6.553 1.00 95.88 88 LEU A CA 1
ATOM 705 C C . LEU A 1 88 ? 5.619 8.286 -7.482 1.00 95.88 88 LEU A C 1
ATOM 707 O O . LEU A 1 88 ? 6.309 7.388 -7.008 1.00 95.88 88 LEU A O 1
ATOM 711 N N . TYR A 1 89 ? 5.379 8.418 -8.782 1.00 94.19 89 TYR A N 1
ATOM 712 C CA . TYR A 1 89 ? 5.882 7.488 -9.787 1.00 94.19 89 TYR A CA 1
ATOM 713 C C . TYR A 1 89 ? 6.500 8.255 -10.964 1.00 94.19 89 TYR A C 1
ATOM 715 O O . TYR A 1 89 ? 5.897 9.218 -11.455 1.00 94.19 89 TYR A O 1
ATOM 723 N N . PRO A 1 90 ? 7.699 7.865 -11.425 1.00 93.12 90 PRO A N 1
ATOM 724 C CA . PRO A 1 90 ? 8.246 8.347 -12.683 1.00 93.12 90 PRO A CA 1
ATOM 725 C C . PRO A 1 90 ? 7.550 7.642 -13.853 1.00 93.12 90 PRO A C 1
ATOM 727 O O . PRO A 1 90 ? 7.387 6.425 -13.848 1.00 93.12 90 PRO A O 1
ATOM 730 N N . ASN A 1 91 ? 7.137 8.405 -14.865 1.00 91.12 91 ASN A N 1
ATOM 731 C CA . ASN A 1 91 ? 6.524 7.856 -16.073 1.00 91.12 91 ASN A CA 1
ATOM 732 C C . ASN A 1 91 ? 7.595 7.557 -17.132 1.00 91.12 91 ASN A C 1
ATOM 734 O O . ASN A 1 91 ? 8.471 8.388 -17.376 1.00 91.12 91 ASN A O 1
ATOM 738 N N . ASN A 1 92 ? 7.479 6.420 -17.817 1.00 89.12 92 ASN A N 1
ATOM 739 C CA . ASN A 1 92 ? 8.385 6.026 -18.896 1.00 89.12 92 ASN A CA 1
ATOM 740 C C . ASN A 1 92 ? 8.335 6.934 -20.141 1.00 89.12 92 ASN A C 1
ATOM 742 O O . ASN A 1 92 ? 9.185 6.816 -21.020 1.00 89.12 92 ASN A O 1
ATOM 746 N N . SER A 1 93 ? 7.400 7.884 -20.218 1.00 85.88 93 SER A N 1
ATOM 747 C CA . SER A 1 93 ? 7.306 8.851 -21.316 1.00 85.88 93 SER A CA 1
ATOM 748 C C . SER A 1 93 ? 8.547 9.732 -21.486 1.00 85.88 93 SER A C 1
ATOM 750 O O . SER A 1 93 ? 8.725 10.318 -22.546 1.00 85.88 93 SER A O 1
ATOM 752 N N . LEU A 1 94 ? 9.378 9.867 -20.448 1.00 71.88 94 LEU A N 1
ATOM 753 C CA . LEU A 1 94 ? 10.597 10.684 -20.479 1.00 71.88 94 LEU A CA 1
ATOM 754 C C . LEU A 1 94 ? 11.834 9.920 -20.979 1.00 71.88 94 LEU A C 1
ATOM 756 O O . LEU A 1 94 ? 12.905 10.509 -21.084 1.00 71.88 94 LEU A O 1
ATOM 760 N N . GLN A 1 95 ? 11.700 8.633 -21.311 1.00 69.19 95 GLN A N 1
ATOM 761 C CA . GLN A 1 95 ? 12.817 7.791 -21.746 1.00 69.19 95 GLN A CA 1
ATOM 762 C C . GLN A 1 95 ? 13.194 7.936 -23.229 1.00 69.19 95 GLN A C 1
ATOM 764 O O . GLN A 1 95 ? 14.091 7.240 -23.691 1.00 69.19 95 GLN A O 1
ATOM 769 N N . SER A 1 96 ? 12.539 8.812 -23.995 1.00 60.03 96 SER A N 1
ATOM 770 C CA . SER A 1 96 ? 12.795 8.998 -25.433 1.00 60.03 96 SER A CA 1
ATOM 771 C C . SER A 1 96 ? 14.027 9.870 -25.740 1.00 60.03 96 SER A C 1
ATOM 773 O O . SER A 1 96 ? 13.939 10.777 -26.571 1.00 60.03 96 SER A O 1
ATOM 775 N N . GLY A 1 97 ? 15.135 9.637 -25.035 1.00 54.94 97 GLY A N 1
ATOM 776 C CA . GLY A 1 97 ? 16.445 10.236 -25.318 1.00 54.94 97 GLY A CA 1
ATOM 777 C C . GLY A 1 97 ? 17.226 9.462 -26.369 1.00 54.94 97 GLY A C 1
ATOM 778 O O . GLY A 1 97 ? 17.087 8.219 -26.401 1.00 54.94 97 GLY A O 1
#

Foldseek 3Di:
DPDAQDWDADVFFAPVAWKKKWKEWPCVVVPPQKFAKWKDQVVVRDTHGRYPTDIDIDHSRGTIHIHHMDGDPPDDDDPRGDIDMDMDGHGNPPVPD

Radius of gyration: 15.15 Å; Cα contacts (8 Å, |Δi|>4): 196; chains: 1; bounding box: 36×24×44 Å

Mean predicted aligned error: 4.23 Å